Protein AF-A0A8H5P8I9-F1 (afdb_monomer)

Structure (mmCIF, N/CA/C/O backbone):
data_AF-A0A8H5P8I9-F1
#
_entry.id   AF-A0A8H5P8I9-F1
#
loop_
_atom_site.group_PDB
_atom_site.id
_atom_site.type_symbol
_atom_site.label_atom_id
_atom_site.label_alt_id
_atom_site.label_comp_id
_atom_site.label_asym_id
_atom_site.label_entity_id
_atom_site.label_seq_id
_atom_site.pdbx_PDB_ins_code
_atom_site.Cartn_x
_atom_site.Cartn_y
_atom_site.Cartn_z
_atom_site.occupancy
_atom_site.B_iso_or_equiv
_atom_site.auth_seq_id
_atom_site.auth_comp_id
_atom_site.auth_asym_id
_atom_site.auth_atom_id
_atom_site.pdbx_PDB_model_num
ATOM 1 N N . MET A 1 1 ? -5.717 18.507 2.771 1.00 87.62 1 MET A N 1
ATOM 2 C CA . MET A 1 1 ? -6.554 17.295 2.579 1.00 87.62 1 MET A CA 1
ATOM 3 C C . MET A 1 1 ? -7.231 16.837 3.869 1.00 87.62 1 MET A C 1
ATOM 5 O O . MET A 1 1 ? -8.451 16.750 3.883 1.00 87.62 1 MET A O 1
ATOM 9 N N . PHE A 1 2 ? -6.488 16.547 4.945 1.00 92.62 2 PHE A N 1
ATOM 10 C CA . PHE A 1 2 ? -7.079 16.001 6.177 1.00 92.62 2 PHE A CA 1
ATOM 11 C C . PHE A 1 2 ? -8.083 16.948 6.854 1.00 92.62 2 PHE A C 1
ATOM 13 O O . PHE A 1 2 ? -9.165 16.521 7.234 1.00 92.62 2 PHE A O 1
ATOM 20 N N . GLU A 1 3 ? -7.785 18.247 6.928 1.00 94.00 3 GLU A N 1
ATOM 21 C CA . GLU A 1 3 ? -8.724 19.235 7.478 1.00 94.00 3 GLU A CA 1
ATOM 22 C C . GLU A 1 3 ? -10.055 19.270 6.708 1.00 94.00 3 GLU A C 1
ATOM 24 O O . GLU A 1 3 ? -11.126 19.289 7.308 1.00 94.00 3 GLU A O 1
ATOM 29 N N . THR A 1 4 ? -10.001 19.195 5.375 1.00 94.69 4 THR A N 1
ATOM 30 C CA . THR A 1 4 ? -11.192 19.102 4.521 1.00 94.69 4 THR A CA 1
ATOM 31 C C . THR A 1 4 ? -12.017 17.856 4.842 1.00 94.69 4 THR A C 1
ATOM 33 O O . THR A 1 4 ? -13.235 17.952 4.961 1.00 94.69 4 THR A O 1
ATOM 36 N N . LEU A 1 5 ? -11.368 16.699 5.025 1.00 94.50 5 LEU A N 1
ATOM 37 C CA . LEU A 1 5 ? -12.043 15.466 5.440 1.00 94.50 5 LEU A CA 1
ATOM 38 C C . LEU A 1 5 ? -12.761 15.648 6.786 1.00 94.50 5 LEU A C 1
ATOM 40 O O . LEU A 1 5 ? -13.923 15.267 6.907 1.00 94.50 5 LEU A O 1
ATOM 44 N N . THR A 1 6 ? -12.097 16.255 7.771 1.00 93.81 6 THR A N 1
ATOM 45 C CA . THR A 1 6 ? -12.680 16.509 9.097 1.00 93.81 6 THR A CA 1
ATOM 46 C C . THR A 1 6 ? -13.894 17.431 9.012 1.00 93.81 6 THR A C 1
ATOM 48 O O . THR A 1 6 ? -14.950 17.078 9.528 1.00 93.81 6 THR A O 1
ATOM 51 N N . ARG A 1 7 ? -13.799 18.544 8.272 1.00 95.12 7 ARG A N 1
ATOM 52 C CA . ARG A 1 7 ? -14.932 19.464 8.059 1.00 95.12 7 ARG A CA 1
ATOM 53 C C . ARG A 1 7 ? -16.119 18.775 7.374 1.00 95.12 7 ARG A C 1
ATOM 55 O O . ARG A 1 7 ? -17.270 19.029 7.720 1.00 95.12 7 ARG A O 1
ATOM 62 N N . LEU A 1 8 ? -15.860 17.878 6.416 1.00 94.62 8 LEU A N 1
ATOM 63 C CA . LEU A 1 8 ? -16.915 17.098 5.757 1.00 94.62 8 LEU A CA 1
ATOM 64 C C . LEU A 1 8 ? -17.591 16.112 6.716 1.00 94.62 8 LEU A C 1
ATOM 66 O O . LEU A 1 8 ? -18.812 15.981 6.682 1.00 94.62 8 LEU A O 1
ATOM 70 N N . LEU A 1 9 ? -16.823 15.434 7.571 1.00 93.69 9 LEU A N 1
ATOM 71 C CA . LEU A 1 9 ? -17.363 14.540 8.599 1.00 93.69 9 LEU A CA 1
ATOM 72 C C . LEU A 1 9 ? -18.232 15.302 9.611 1.00 93.69 9 LEU A C 1
ATOM 74 O O . LEU A 1 9 ? -19.323 14.846 9.942 1.00 93.69 9 LEU A O 1
ATOM 78 N N . GLU A 1 10 ? -17.782 16.478 10.053 1.00 93.38 10 GLU A N 1
ATOM 79 C CA . GLU A 1 10 ? -18.536 17.353 10.961 1.00 93.38 10 GLU A CA 1
ATOM 80 C C . GLU A 1 10 ? -19.855 17.820 10.338 1.00 93.38 10 GLU A C 1
ATOM 82 O O . GLU A 1 10 ? -20.895 17.781 10.991 1.00 93.38 10 GLU A O 1
ATOM 87 N N . HIS A 1 11 ? -19.834 18.202 9.059 1.00 95.56 11 HIS A N 1
ATOM 88 C CA . HIS A 1 11 ? -21.023 18.680 8.358 1.00 95.56 11 HIS A CA 1
ATOM 89 C C . HIS A 1 11 ? -22.037 17.569 8.041 1.00 95.56 11 HIS A C 1
ATOM 91 O O . HIS A 1 11 ? -23.243 17.800 8.078 1.00 95.56 11 HIS A O 1
ATOM 97 N N . ARG A 1 12 ? -21.568 16.363 7.693 1.00 94.88 12 ARG A N 1
ATOM 98 C CA . ARG A 1 12 ? -22.431 15.248 7.263 1.00 94.88 12 ARG A CA 1
ATOM 99 C C . ARG A 1 12 ? -22.977 14.405 8.419 1.00 94.88 12 ARG A C 1
ATOM 101 O O . ARG A 1 12 ? -23.949 13.682 8.217 1.00 94.88 12 ARG A O 1
ATOM 108 N N . GLY A 1 13 ? -22.381 14.497 9.607 1.00 89.12 13 GLY A N 1
ATOM 109 C CA . GLY A 1 13 ? -22.818 13.764 10.793 1.00 89.12 13 GLY A CA 1
ATOM 110 C C . GLY A 1 13 ? -22.295 12.324 10.876 1.00 89.12 13 GLY A C 1
ATOM 111 O O . GLY A 1 13 ? -21.526 11.853 10.040 1.00 89.12 13 GLY A O 1
ATOM 112 N N . ARG A 1 14 ? -22.701 11.615 11.938 1.00 83.06 14 ARG A N 1
ATOM 113 C CA . ARG A 1 14 ? -22.068 10.359 12.398 1.00 83.06 14 ARG A CA 1
ATOM 114 C C . ARG A 1 14 ? -22.266 9.149 11.480 1.00 83.06 14 ARG A C 1
ATOM 116 O O . ARG A 1 14 ? -21.462 8.224 11.548 1.00 83.06 14 ARG A O 1
ATOM 123 N N . ASP A 1 15 ? -23.293 9.157 10.635 1.00 87.75 15 ASP A N 1
ATOM 124 C CA . ASP A 1 15 ? -23.594 8.040 9.728 1.00 87.75 15 ASP A CA 1
ATOM 125 C C . ASP A 1 15 ? -22.828 8.125 8.399 1.00 87.75 15 ASP A C 1
ATOM 127 O O . ASP A 1 15 ? -22.846 7.191 7.592 1.00 87.75 15 ASP A O 1
ATOM 131 N N . TYR A 1 16 ? -22.116 9.232 8.166 1.00 92.62 16 TYR A N 1
ATOM 132 C CA . TYR A 1 16 ? -21.346 9.444 6.952 1.00 92.62 16 TYR A CA 1
ATOM 133 C C . TYR A 1 16 ? -20.024 8.668 6.969 1.00 92.62 16 TYR A C 1
ATOM 135 O O . TYR A 1 16 ? -19.215 8.786 7.889 1.00 92.62 16 TYR A O 1
ATOM 143 N N . LYS A 1 17 ? -19.783 7.894 5.907 1.00 91.88 17 LYS A N 1
ATOM 144 C CA . LYS A 1 17 ? -18.585 7.062 5.728 1.00 91.88 17 LYS A CA 1
ATOM 145 C C . LYS A 1 17 ? -17.837 7.502 4.463 1.00 91.88 17 LYS A C 1
ATOM 147 O O . LYS A 1 17 ? -18.170 7.024 3.379 1.00 91.88 17 LYS A O 1
ATOM 152 N N . PRO A 1 18 ? -16.876 8.438 4.560 1.00 93.00 18 PRO A N 1
ATOM 153 C CA . PRO A 1 18 ? -16.160 8.942 3.395 1.00 93.00 18 PRO A CA 1
ATOM 154 C C . PRO A 1 18 ? -15.146 7.932 2.853 1.00 93.00 18 PRO A C 1
ATOM 156 O O . PRO A 1 18 ? -14.542 7.169 3.607 1.00 93.00 18 PRO A O 1
ATOM 159 N N . ILE A 1 19 ? -14.895 8.013 1.545 1.00 93.94 19 ILE A N 1
ATOM 160 C CA . ILE A 1 19 ? -13.764 7.364 0.879 1.00 93.94 19 ILE A CA 1
ATOM 161 C C . ILE A 1 19 ? -12.781 8.458 0.469 1.00 93.94 19 ILE A C 1
ATOM 163 O O . ILE A 1 19 ? -13.143 9.394 -0.242 1.00 93.94 19 ILE A O 1
ATOM 167 N N . VAL A 1 20 ? -11.532 8.337 0.918 1.00 92.88 20 VAL A N 1
ATOM 168 C CA . VAL A 1 20 ? -10.426 9.171 0.441 1.00 92.88 20 VAL A CA 1
ATOM 169 C C . VAL A 1 20 ? -9.697 8.392 -0.641 1.00 92.88 20 VAL A C 1
ATOM 171 O O . VAL A 1 20 ? -8.990 7.433 -0.343 1.00 92.88 20 VAL A O 1
ATOM 174 N N . TRP A 1 21 ? -9.870 8.806 -1.893 1.00 93.06 21 TRP A N 1
ATOM 175 C CA . TRP A 1 21 ? -9.115 8.258 -3.015 1.00 93.06 21 TRP A CA 1
ATOM 176 C C . TRP A 1 21 ? -7.851 9.086 -3.221 1.00 93.06 21 TRP A C 1
ATOM 178 O O . TRP A 1 21 ? -7.926 10.281 -3.499 1.00 93.06 21 TRP A O 1
ATOM 188 N N . SER A 1 22 ? -6.684 8.464 -3.078 1.00 90.00 22 SER A N 1
ATOM 189 C CA . SER A 1 22 ? -5.397 9.090 -3.378 1.00 90.00 22 SER A CA 1
ATOM 190 C C . SER A 1 22 ? -4.336 8.022 -3.650 1.00 90.00 22 SER A C 1
ATOM 192 O O . SER A 1 22 ? -4.586 6.832 -3.464 1.00 90.00 22 SER A O 1
ATOM 194 N N . HIS A 1 23 ? -3.161 8.446 -4.106 1.00 86.06 23 HIS A N 1
ATOM 195 C CA . HIS A 1 23 ? -2.023 7.564 -4.343 1.00 86.06 23 HIS A CA 1
ATOM 196 C C . HIS A 1 23 ? -1.572 6.867 -3.043 1.00 86.06 23 HIS A C 1
ATOM 198 O O . HIS A 1 23 ? -1.690 7.445 -1.957 1.00 86.06 23 HIS A O 1
ATOM 204 N N . ASN A 1 24 ? -1.017 5.650 -3.142 1.00 84.69 24 ASN A N 1
ATOM 205 C CA . ASN A 1 24 ? -0.605 4.833 -1.988 1.00 84.69 24 ASN A CA 1
ATOM 206 C C . ASN A 1 24 ? 0.290 5.602 -0.999 1.00 84.69 24 ASN A C 1
ATOM 208 O O . ASN A 1 24 ? 0.123 5.476 0.214 1.00 84.69 24 ASN A O 1
ATOM 212 N N . SER A 1 25 ? 1.185 6.456 -1.513 1.00 79.19 25 SER A N 1
ATOM 213 C CA . SER A 1 25 ? 2.073 7.304 -0.700 1.00 79.19 25 SER A CA 1
ATOM 214 C C . SER A 1 25 ? 1.326 8.258 0.242 1.00 79.19 25 SER A C 1
ATOM 216 O O . SER A 1 25 ? 1.863 8.649 1.278 1.00 79.19 25 SER A O 1
ATOM 218 N N . HIS A 1 26 ? 0.079 8.617 -0.073 1.00 84.25 26 HIS A N 1
ATOM 219 C CA . HIS A 1 26 ? -0.737 9.508 0.745 1.00 84.25 26 HIS A CA 1
ATOM 220 C C . HIS A 1 26 ? -1.628 8.769 1.754 1.00 84.25 26 HIS A C 1
ATOM 222 O O . HIS A 1 26 ? -1.948 9.342 2.796 1.00 84.25 26 HIS A O 1
ATOM 228 N N . VAL A 1 27 ? -2.045 7.531 1.460 1.00 82.25 27 VAL A N 1
ATOM 229 C CA . VAL A 1 27 ? -3.064 6.787 2.238 1.00 82.25 27 VAL A CA 1
ATOM 230 C C . VAL A 1 27 ? -2.509 5.628 3.075 1.00 82.25 27 VAL A C 1
ATOM 232 O O . VAL A 1 27 ? -3.220 5.112 3.946 1.00 82.25 27 VAL A O 1
ATOM 235 N N . GLY A 1 28 ? -1.258 5.223 2.839 1.00 74.38 28 GLY A N 1
ATOM 236 C CA . GLY A 1 28 ? -0.539 4.267 3.684 1.00 74.38 28 GLY A CA 1
ATOM 237 C C . GLY A 1 28 ? -0.138 4.862 5.039 1.00 74.38 28 GLY A C 1
ATOM 238 O O . GLY A 1 28 ? -0.123 6.079 5.213 1.00 74.38 28 GLY A O 1
ATOM 239 N N . ASP A 1 29 ? 0.217 4.017 6.010 1.00 69.00 29 ASP A N 1
ATOM 240 C CA . ASP A 1 29 ? 0.825 4.485 7.263 1.00 69.00 29 ASP A CA 1
ATOM 241 C C . ASP A 1 29 ? 2.281 4.899 7.002 1.00 69.00 29 ASP A C 1
ATOM 243 O O . ASP A 1 29 ? 3.134 4.051 6.723 1.00 69.00 29 ASP A O 1
ATOM 247 N N . ALA A 1 30 ? 2.574 6.201 7.089 1.00 57.56 30 ALA A N 1
ATOM 248 C CA . ALA A 1 30 ? 3.916 6.736 6.854 1.00 57.56 30 ALA A CA 1
ATOM 249 C C . ALA A 1 30 ? 4.973 6.051 7.742 1.00 57.56 30 ALA A C 1
ATOM 251 O O . ALA A 1 30 ? 6.087 5.791 7.282 1.00 57.5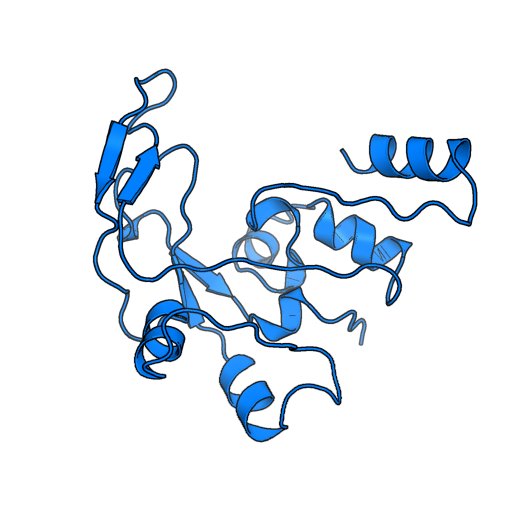6 30 ALA A O 1
ATOM 252 N N . ARG A 1 31 ? 4.603 5.644 8.968 1.00 57.25 31 ARG A N 1
ATOM 253 C CA . ARG A 1 31 ? 5.485 4.969 9.940 1.00 57.25 31 ARG A CA 1
ATOM 254 C C . ARG A 1 31 ? 5.912 3.568 9.505 1.00 57.25 31 ARG A C 1
ATOM 256 O O . ARG A 1 31 ? 6.780 2.974 10.138 1.00 57.25 31 ARG A O 1
ATOM 263 N N . ALA A 1 32 ? 5.308 3.027 8.452 1.00 58.22 32 ALA A N 1
ATOM 264 C CA . ALA A 1 32 ? 5.633 1.726 7.881 1.00 58.22 32 ALA A CA 1
ATOM 265 C C . ALA A 1 32 ? 6.471 1.821 6.594 1.00 58.22 32 ALA A C 1
ATOM 267 O O . ALA A 1 32 ? 6.708 0.797 5.950 1.00 58.22 32 ALA A O 1
ATOM 268 N N . THR A 1 33 ? 6.908 3.025 6.211 1.00 56.81 33 THR A N 1
ATOM 269 C CA . THR A 1 33 ? 7.628 3.287 4.957 1.00 56.81 33 THR A CA 1
ATOM 270 C C . THR A 1 33 ? 8.958 3.983 5.206 1.00 56.81 33 THR A C 1
ATOM 272 O O . THR A 1 33 ? 9.085 4.802 6.117 1.00 56.81 33 THR A O 1
ATOM 275 N N . SER A 1 34 ? 9.943 3.726 4.345 1.00 57.88 34 SER A N 1
ATOM 276 C CA . SER A 1 34 ? 11.222 4.440 4.361 1.00 57.88 34 SER A CA 1
ATOM 277 C C . SER A 1 34 ? 11.070 5.953 4.191 1.00 57.88 34 SER A C 1
ATOM 279 O O . SER A 1 34 ? 11.885 6.699 4.726 1.00 57.88 34 SER A O 1
ATOM 281 N N . ILE A 1 35 ? 10.023 6.418 3.500 1.00 58.75 35 ILE A N 1
ATOM 282 C CA . ILE A 1 35 ? 9.719 7.847 3.331 1.00 58.75 35 ILE A CA 1
ATOM 283 C C . ILE A 1 35 ? 9.368 8.479 4.685 1.00 58.75 35 ILE A C 1
ATOM 285 O O . ILE A 1 35 ? 9.987 9.467 5.074 1.00 58.75 35 ILE A O 1
ATOM 289 N N . GLY A 1 36 ? 8.473 7.861 5.461 1.00 57.81 36 GLY A N 1
ATOM 290 C CA . GLY A 1 36 ? 8.167 8.342 6.811 1.00 57.81 36 GLY A CA 1
ATOM 291 C C . GLY A 1 36 ? 9.326 8.173 7.801 1.00 57.81 36 GLY A C 1
ATOM 292 O O . GLY A 1 36 ? 9.464 8.987 8.707 1.00 57.81 36 GLY A O 1
ATOM 293 N N . TRP A 1 37 ? 10.200 7.173 7.618 1.00 54.84 37 TRP A N 1
ATOM 294 C CA . TRP A 1 37 ? 11.395 6.993 8.461 1.00 54.84 37 TRP A CA 1
ATOM 295 C C . TRP A 1 37 ? 12.514 8.002 8.195 1.00 54.84 37 TRP A C 1
ATOM 297 O O . TRP A 1 37 ? 13.314 8.248 9.091 1.00 54.84 37 TRP A O 1
ATOM 307 N N . SER A 1 38 ? 12.615 8.535 6.975 1.00 54.88 38 SER A N 1
ATOM 308 C CA . SER A 1 38 ? 13.750 9.372 6.556 1.00 54.88 38 SER A CA 1
ATOM 309 C C . SER A 1 38 ? 13.427 10.858 6.430 1.00 54.88 38 SER A C 1
ATOM 311 O O . SER A 1 38 ? 14.352 11.664 6.479 1.00 54.88 38 SER A O 1
ATOM 313 N N . LYS A 1 39 ? 12.152 11.233 6.262 1.00 55.66 39 LYS A N 1
ATOM 314 C CA . LYS A 1 39 ? 11.763 12.618 5.948 1.00 55.66 39 LYS A CA 1
ATOM 315 C C . LYS A 1 39 ? 10.759 13.260 6.908 1.00 55.66 39 LYS A C 1
ATOM 317 O O . LYS A 1 39 ? 10.345 14.383 6.651 1.00 55.66 39 LYS A O 1
ATOM 322 N N . GLU A 1 40 ? 10.336 12.562 7.968 1.00 58.44 40 GLU A N 1
ATOM 323 C CA . GLU A 1 40 ? 9.270 13.022 8.887 1.00 58.44 40 GLU A CA 1
ATOM 324 C C . GLU A 1 40 ? 7.981 13.465 8.156 1.00 58.44 40 GLU A C 1
ATOM 326 O O . GLU A 1 40 ? 7.191 14.265 8.658 1.00 58.44 40 GLU A O 1
ATOM 331 N N . GLU A 1 41 ? 7.746 12.936 6.950 1.00 66.75 41 GLU A N 1
ATOM 332 C CA . GLU A 1 41 ? 6.605 13.321 6.126 1.00 66.75 41 GLU A CA 1
ATOM 333 C C . GLU A 1 41 ? 5.303 12.775 6.727 1.00 66.75 41 GLU A C 1
ATOM 335 O O . GLU A 1 41 ? 5.103 11.567 6.875 1.00 66.75 41 GLU A O 1
ATOM 340 N N . ILE A 1 42 ? 4.390 13.690 7.055 1.00 76.69 42 ILE A N 1
ATOM 341 C CA . ILE A 1 42 ? 3.038 13.372 7.512 1.00 76.69 42 ILE A CA 1
ATOM 342 C C . ILE A 1 42 ? 2.138 13.218 6.286 1.00 76.69 42 ILE A C 1
ATOM 344 O O . ILE A 1 42 ? 2.018 14.136 5.473 1.00 76.69 42 ILE A O 1
ATOM 348 N N . ASN A 1 43 ? 1.445 12.085 6.179 1.00 84.12 43 ASN A N 1
ATOM 349 C CA . ASN A 1 43 ? 0.444 11.859 5.139 1.00 84.12 43 ASN A CA 1
ATOM 350 C C . ASN A 1 43 ? -0.979 11.757 5.726 1.00 84.12 43 ASN A C 1
ATOM 352 O O . ASN A 1 43 ? -1.179 11.665 6.940 1.00 84.12 43 ASN A O 1
ATOM 356 N N . ILE A 1 44 ? -2.001 11.821 4.863 1.00 88.94 44 ILE A N 1
ATOM 357 C CA . ILE A 1 44 ? -3.400 11.772 5.316 1.00 88.94 44 ILE A CA 1
ATOM 358 C C . ILE A 1 44 ? -3.750 10.414 5.940 1.00 88.94 44 ILE A C 1
ATOM 360 O O . ILE A 1 44 ? -4.550 10.380 6.871 1.00 88.94 44 ILE A O 1
ATOM 364 N N . GLY A 1 45 ? -3.131 9.322 5.482 1.00 88.31 45 GLY A N 1
ATOM 365 C CA . GLY A 1 45 ? -3.266 7.993 6.080 1.00 88.31 45 GLY A CA 1
ATOM 366 C C . GLY A 1 45 ? -2.883 7.979 7.561 1.00 88.31 45 GLY A C 1
ATOM 367 O O . GLY A 1 45 ? -3.691 7.577 8.398 1.00 88.31 45 GLY A O 1
ATOM 368 N N . ASP A 1 46 ? -1.700 8.495 7.896 1.00 85.56 46 ASP A N 1
ATOM 369 C CA . ASP A 1 46 ? -1.189 8.618 9.265 1.00 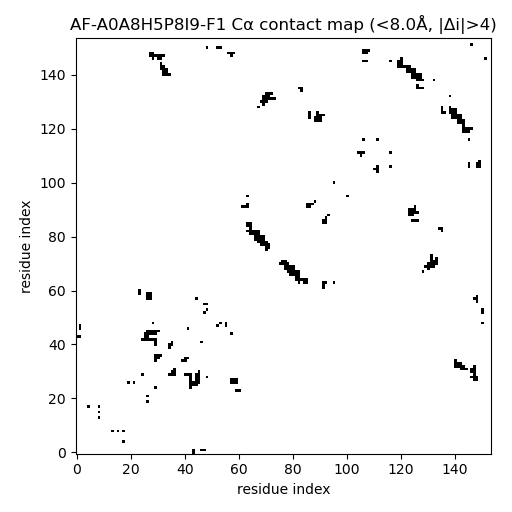85.56 46 ASP A CA 1
ATOM 370 C C . ASP A 1 46 ? -2.100 9.498 10.136 1.00 85.56 46 ASP A C 1
ATOM 372 O O . ASP A 1 46 ? -2.500 9.092 11.229 1.00 85.56 46 ASP A O 1
ATOM 376 N N . LEU A 1 47 ? -2.535 10.658 9.630 1.00 89.88 47 LEU A N 1
ATOM 377 C CA . LEU A 1 47 ? -3.478 11.529 10.346 1.00 89.88 47 LEU A CA 1
ATOM 378 C C . LEU A 1 47 ? -4.827 10.839 10.603 1.00 89.88 47 LEU A C 1
ATOM 380 O O . LEU A 1 47 ? -5.361 10.907 11.713 1.00 89.88 47 LEU A O 1
ATOM 384 N N . CYS A 1 48 ? -5.360 10.119 9.613 1.00 91.12 48 CYS A N 1
ATOM 385 C CA . CYS A 1 48 ? -6.580 9.331 9.760 1.00 91.12 48 CYS A CA 1
ATOM 386 C C . CYS A 1 48 ? -6.412 8.209 10.790 1.00 91.12 48 CYS A C 1
ATOM 388 O O . CYS A 1 48 ? -7.290 8.017 11.632 1.00 91.12 48 CYS A O 1
ATOM 390 N N . LYS A 1 49 ? -5.285 7.490 10.776 1.00 87.12 49 LYS A N 1
ATOM 391 C CA . LYS A 1 49 ? -4.996 6.437 11.760 1.00 87.12 49 LYS A CA 1
ATOM 392 C C . LYS A 1 49 ? -4.857 7.009 13.169 1.00 87.12 49 LYS A C 1
ATOM 394 O O . LYS A 1 49 ? -5.446 6.449 14.091 1.00 87.12 49 LYS A O 1
ATOM 399 N N . LYS A 1 50 ? -4.172 8.144 13.340 1.00 87.31 50 LYS A N 1
ATOM 400 C CA . LYS A 1 50 ? -4.051 8.854 14.626 1.00 87.31 50 LYS A CA 1
ATOM 401 C C . LYS A 1 50 ? -5.407 9.323 15.159 1.00 87.31 50 LYS A C 1
ATOM 403 O O . LYS A 1 50 ? -5.683 9.170 16.344 1.00 87.31 50 LYS A O 1
ATOM 408 N N . ARG A 1 51 ? -6.268 9.874 14.298 1.00 90.31 51 ARG A N 1
ATOM 409 C CA . ARG A 1 51 ? -7.549 10.473 14.711 1.00 90.31 51 ARG A CA 1
ATOM 410 C C . ARG A 1 51 ? -8.693 9.475 14.887 1.00 90.31 51 ARG A C 1
ATOM 412 O O . ARG A 1 51 ? -9.551 9.697 15.745 1.00 90.31 51 ARG A O 1
ATOM 419 N N . PHE A 1 52 ? -8.750 8.442 14.049 1.00 88.56 52 PHE A N 1
ATOM 420 C CA . PHE A 1 52 ? -9.887 7.517 13.957 1.00 88.56 52 PHE A CA 1
ATOM 421 C C . PHE A 1 52 ? -9.535 6.076 14.357 1.00 88.56 52 PHE A C 1
ATOM 423 O O . PHE A 1 52 ? -10.434 5.251 14.532 1.00 88.56 52 PHE A O 1
ATOM 430 N N . GLY A 1 53 ? -8.249 5.751 14.530 1.00 88.31 53 GLY A N 1
ATOM 431 C CA . GLY A 1 53 ? -7.793 4.436 14.977 1.00 88.31 53 GLY A CA 1
ATOM 432 C C . GLY A 1 53 ? -8.329 3.305 14.099 1.00 88.31 53 GLY A C 1
ATOM 433 O O . GLY A 1 53 ? -8.197 3.327 12.875 1.00 88.31 53 GLY A O 1
ATOM 434 N N . ALA A 1 54 ? -8.980 2.327 14.731 1.00 85.56 54 ALA A N 1
ATOM 435 C CA . ALA A 1 54 ? -9.569 1.169 14.058 1.00 85.56 54 ALA A CA 1
ATOM 436 C C . ALA A 1 54 ? -10.751 1.507 13.124 1.00 85.56 54 ALA A C 1
ATOM 438 O O . ALA A 1 54 ? -11.135 0.664 12.316 1.00 85.56 54 ALA A O 1
ATOM 439 N N . GLN A 1 55 ? -11.322 2.716 13.213 1.00 88.56 55 GLN A N 1
ATOM 440 C CA . GLN A 1 55 ? -12.395 3.162 12.313 1.00 88.56 55 GLN A CA 1
ATOM 441 C C . GLN A 1 55 ? -11.860 3.622 10.947 1.00 88.56 55 GLN A C 1
ATOM 443 O O . GLN A 1 55 ? -12.627 3.703 9.992 1.00 88.56 55 GLN A O 1
ATOM 448 N N . ALA A 1 56 ? -10.553 3.891 10.831 1.00 89.62 56 ALA A N 1
ATOM 449 C CA . ALA A 1 56 ? -9.901 4.170 9.556 1.00 89.62 56 ALA A CA 1
ATOM 450 C C . ALA A 1 56 ? -9.304 2.889 8.960 1.00 89.62 56 ALA A C 1
ATOM 452 O O . ALA A 1 56 ? -8.411 2.262 9.542 1.00 89.62 56 ALA A O 1
ATOM 453 N N . LEU A 1 57 ? -9.753 2.530 7.759 1.00 88.38 57 LEU A N 1
ATOM 454 C CA . LEU A 1 57 ? -9.190 1.445 6.960 1.00 88.38 57 LEU A CA 1
ATOM 455 C C . LEU A 1 57 ? -8.372 2.029 5.804 1.00 88.38 57 LEU A C 1
ATOM 457 O O . LEU A 1 57 ? -8.845 2.924 5.112 1.00 88.38 57 LEU A O 1
ATOM 461 N N . SER A 1 58 ? -7.170 1.493 5.597 1.00 88.44 58 SER A N 1
ATOM 462 C CA . SER A 1 58 ? -6.329 1.815 4.443 1.00 88.44 58 SER A CA 1
ATOM 463 C C . SER A 1 58 ? -6.291 0.606 3.520 1.00 88.44 58 SER A C 1
ATOM 465 O O . SER A 1 58 ? -6.139 -0.524 3.989 1.00 88.44 58 SER A O 1
ATOM 467 N N . THR A 1 59 ? -6.413 0.851 2.221 1.00 88.12 59 THR A N 1
ATOM 468 C CA . THR A 1 59 ? -6.283 -0.154 1.165 1.00 88.12 59 THR A CA 1
ATOM 469 C C . THR A 1 59 ? -5.212 0.319 0.194 1.00 88.12 59 THR A C 1
ATOM 471 O O . THR A 1 59 ? -5.341 1.408 -0.362 1.00 88.12 59 THR A O 1
ATOM 474 N N . GLY A 1 60 ? -4.159 -0.476 0.021 1.00 86.69 60 GLY A N 1
ATOM 475 C CA . GLY A 1 60 ? -3.131 -0.248 -0.992 1.00 86.69 60 GLY A CA 1
ATOM 476 C C . GLY A 1 60 ? -3.402 -1.078 -2.242 1.00 86.69 60 GLY A C 1
ATOM 477 O O . GLY A 1 60 ? -4.096 -2.095 -2.180 1.00 86.69 60 GLY A O 1
ATOM 478 N N . THR A 1 61 ? -2.840 -0.647 -3.366 1.00 88.12 61 THR A N 1
ATOM 479 C CA . THR A 1 61 ? -2.871 -1.394 -4.632 1.00 88.12 61 THR A CA 1
ATOM 480 C C . THR A 1 61 ? -1.453 -1.624 -5.132 1.00 88.12 61 THR A C 1
ATOM 482 O O . THR A 1 61 ? -0.608 -0.748 -5.002 1.00 88.12 61 THR A O 1
ATOM 485 N N . GLY A 1 62 ? -1.183 -2.801 -5.683 1.00 86.56 62 GLY A N 1
ATOM 486 C CA . GLY A 1 62 ? 0.113 -3.145 -6.258 1.00 86.56 62 GLY A CA 1
ATOM 487 C C . GLY A 1 62 ? -0.087 -3.799 -7.616 1.00 86.56 62 GLY A C 1
ATOM 488 O O . GLY A 1 62 ? -1.135 -4.388 -7.876 1.00 86.56 62 GLY A O 1
ATOM 489 N N . THR A 1 63 ? 0.912 -3.687 -8.484 1.00 87.44 63 THR A N 1
ATOM 490 C CA . THR A 1 63 ? 0.933 -4.372 -9.778 1.00 87.44 63 THR A CA 1
ATOM 491 C C . THR A 1 63 ? 2.341 -4.863 -10.079 1.00 87.44 63 THR A C 1
ATOM 493 O O . THR A 1 63 ? 3.315 -4.289 -9.599 1.00 87.44 63 THR A O 1
ATOM 496 N N . ASN A 1 64 ? 2.452 -5.929 -10.866 1.00 85.62 64 ASN A N 1
ATOM 497 C CA . ASN A 1 64 ? 3.736 -6.528 -11.215 1.00 85.62 64 ASN A CA 1
ATOM 498 C C . ASN A 1 64 ? 4.163 -6.237 -12.667 1.00 85.62 64 ASN A C 1
ATOM 500 O O . ASN A 1 64 ? 5.343 -6.004 -12.919 1.00 85.62 64 ASN A O 1
ATOM 504 N N . THR A 1 65 ? 3.220 -6.248 -13.613 1.00 86.25 65 THR A N 1
ATOM 505 C CA . THR A 1 65 ? 3.458 -6.084 -15.061 1.00 86.25 65 THR A CA 1
ATOM 506 C C . THR A 1 65 ? 2.372 -5.227 -15.704 1.00 86.25 65 THR A C 1
ATOM 508 O O . THR A 1 65 ? 1.314 -5.014 -15.114 1.00 86.25 65 THR A O 1
ATOM 511 N N . GLY A 1 66 ? 2.611 -4.788 -16.938 1.00 89.75 66 GLY A N 1
ATOM 512 C CA . GLY A 1 66 ? 1.677 -3.993 -17.732 1.00 89.75 66 GLY A CA 1
ATOM 513 C C . GLY A 1 66 ? 2.227 -2.601 -18.004 1.00 89.75 66 GLY A C 1
ATOM 514 O O . GLY A 1 66 ? 3.424 -2.363 -17.864 1.00 89.75 66 GLY A O 1
ATOM 515 N N . THR A 1 67 ? 1.341 -1.677 -18.359 1.00 92.69 67 THR A N 1
ATOM 516 C CA . THR A 1 67 ? 1.704 -0.312 -18.749 1.00 92.69 67 THR A CA 1
ATOM 517 C C . THR A 1 67 ? 1.137 0.729 -17.791 1.00 92.69 67 THR A C 1
ATOM 519 O O . THR A 1 67 ? 0.044 0.554 -17.252 1.00 92.69 67 THR A O 1
ATOM 522 N N . VAL A 1 68 ? 1.831 1.855 -17.647 1.00 91.31 68 VAL A N 1
ATOM 523 C CA . VAL A 1 68 ? 1.391 3.030 -16.887 1.00 91.31 68 VAL A CA 1
ATOM 524 C C . VAL A 1 68 ? 1.289 4.259 -17.790 1.00 91.31 68 VAL A C 1
ATOM 526 O O . VAL A 1 68 ? 2.098 4.434 -18.693 1.00 91.31 68 VAL A O 1
ATOM 529 N N . ALA A 1 69 ? 0.315 5.128 -17.518 1.00 93.44 69 ALA A N 1
ATOM 530 C CA . ALA A 1 69 ? 0.279 6.492 -18.037 1.00 93.44 69 ALA A CA 1
ATOM 531 C C . ALA A 1 69 ? 1.087 7.433 -17.122 1.00 93.44 69 ALA A C 1
ATOM 533 O O . ALA A 1 69 ? 0.666 7.695 -15.995 1.00 93.44 69 ALA A O 1
ATOM 534 N N . ALA A 1 70 ? 2.236 7.925 -17.586 1.00 92.25 70 ALA A N 1
ATOM 535 C CA . ALA A 1 70 ? 3.128 8.797 -16.815 1.00 92.25 70 ALA A CA 1
ATOM 536 C C . ALA A 1 70 ? 3.931 9.739 -17.725 1.00 92.25 70 ALA A C 1
ATOM 538 O O . ALA A 1 70 ? 4.040 9.516 -18.930 1.00 92.25 70 ALA A O 1
ATOM 539 N N . ALA A 1 71 ? 4.496 10.802 -17.158 1.00 92.69 71 ALA A N 1
ATOM 540 C CA . ALA A 1 71 ? 5.454 11.666 -17.842 1.00 92.69 71 ALA A CA 1
ATOM 541 C C . ALA A 1 71 ? 6.896 11.284 -17.465 1.00 92.69 71 ALA A C 1
ATOM 543 O O . ALA A 1 71 ? 7.138 10.643 -16.442 1.00 92.69 71 ALA A O 1
ATOM 544 N N . GLN A 1 72 ? 7.867 11.674 -18.289 1.00 89.12 72 GLN A N 1
ATOM 545 C CA . GLN A 1 72 ? 9.291 11.479 -17.982 1.00 89.12 72 GLN A CA 1
ATOM 546 C C . GLN A 1 72 ? 9.904 12.694 -17.279 1.00 89.12 72 GLN A C 1
ATOM 548 O O . GLN A 1 72 ? 10.839 12.536 -16.505 1.00 89.12 72 GLN A O 1
ATOM 553 N N . ASP A 1 73 ? 9.316 13.874 -17.468 1.00 89.75 73 ASP A N 1
ATOM 554 C CA . ASP A 1 73 ? 9.770 15.133 -16.889 1.00 89.75 73 ASP A CA 1
ATOM 555 C C . ASP A 1 73 ? 8.576 15.954 -16.400 1.00 89.75 73 ASP A C 1
ATOM 557 O O . ASP A 1 73 ? 7.436 15.754 -16.837 1.00 89.75 73 ASP A O 1
ATOM 561 N N . TRP A 1 74 ? 8.839 16.893 -15.490 1.00 89.94 74 TRP A N 1
ATOM 562 C CA . TRP A 1 74 ? 7.843 17.884 -15.088 1.00 89.94 74 TRP A CA 1
ATOM 563 C C . TRP A 1 74 ? 7.376 18.688 -16.300 1.00 89.94 74 TRP A C 1
ATOM 565 O O . TRP A 1 74 ? 8.175 19.016 -17.174 1.00 89.94 74 TRP A O 1
ATOM 575 N N . ASP A 1 75 ? 6.073 18.961 -16.354 1.00 91.06 75 ASP A N 1
ATOM 576 C CA . ASP A 1 75 ? 5.400 19.623 -17.481 1.00 91.06 75 ASP A CA 1
ATOM 577 C C . ASP A 1 75 ? 5.535 18.894 -18.835 1.00 91.06 75 ASP A C 1
ATOM 579 O O . ASP A 1 75 ? 5.132 19.413 -19.877 1.00 91.06 75 ASP A O 1
ATOM 583 N N . GLY A 1 76 ? 6.064 17.667 -18.831 1.00 90.81 76 GLY A N 1
ATOM 584 C CA . GLY A 1 76 ? 6.142 16.810 -20.002 1.00 90.81 76 GLY A CA 1
ATOM 585 C C . GLY A 1 76 ? 4.792 16.195 -20.378 1.00 90.81 76 GLY A C 1
ATOM 586 O O . GLY A 1 76 ? 3.855 16.114 -19.580 1.00 90.81 76 GLY A O 1
ATOM 587 N N . ASN A 1 77 ? 4.708 15.701 -21.613 1.00 94.44 77 ASN A N 1
ATOM 588 C CA . ASN A 1 77 ? 3.528 14.978 -22.078 1.00 94.44 77 ASN A CA 1
ATOM 589 C C . ASN A 1 77 ? 3.363 13.646 -21.334 1.00 94.44 77 ASN A C 1
ATOM 591 O O . ASN A 1 77 ? 4.338 12.963 -21.012 1.00 94.44 77 ASN A O 1
ATOM 595 N N . MET A 1 78 ? 2.108 13.247 -21.127 1.00 94.06 78 MET A N 1
ATOM 596 C CA . MET A 1 78 ? 1.781 11.894 -20.686 1.00 94.06 78 MET A CA 1
ATOM 597 C C . MET A 1 78 ? 2.116 10.891 -21.794 1.00 94.06 78 MET A C 1
ATOM 599 O O . MET A 1 78 ? 1.760 11.095 -22.954 1.00 94.06 78 MET A O 1
ATOM 603 N N . ASN A 1 79 ? 2.766 9.796 -21.412 1.00 94.06 79 ASN A N 1
ATOM 604 C CA . ASN A 1 79 ? 3.085 8.663 -22.266 1.00 94.06 79 ASN A CA 1
ATOM 605 C C . ASN A 1 79 ? 2.564 7.371 -21.634 1.00 94.06 79 ASN A C 1
ATOM 607 O O . ASN A 1 79 ? 2.511 7.242 -20.410 1.00 94.06 79 ASN A O 1
ATOM 611 N N . ILE A 1 80 ? 2.236 6.390 -22.474 1.00 94.88 80 ILE A N 1
ATOM 612 C CA . ILE A 1 80 ? 2.020 5.013 -22.030 1.00 94.88 80 ILE A CA 1
ATOM 613 C C . ILE A 1 80 ? 3.374 4.306 -22.025 1.00 94.88 80 ILE A C 1
ATOM 615 O O . ILE A 1 80 ? 4.046 4.242 -23.052 1.00 94.88 80 ILE A O 1
ATOM 619 N N . MET A 1 81 ? 3.784 3.811 -20.862 1.00 91.38 81 MET A N 1
ATOM 620 C CA . MET A 1 81 ? 5.116 3.264 -20.621 1.00 91.38 81 MET A CA 1
ATOM 621 C C . MET A 1 81 ? 5.012 1.860 -20.038 1.00 91.38 81 MET A C 1
ATOM 623 O O . MET A 1 81 ? 4.211 1.621 -19.137 1.00 91.38 81 MET A O 1
ATOM 627 N N . GLU A 1 82 ? 5.837 0.938 -20.526 1.00 91.44 82 GLU A N 1
ATOM 628 C CA . GLU A 1 82 ? 5.951 -0.405 -19.956 1.00 91.44 82 GLU A CA 1
ATOM 629 C C . GLU A 1 82 ? 6.539 -0.343 -18.546 1.00 91.44 82 GLU A C 1
ATOM 631 O O . GLU A 1 82 ? 7.538 0.340 -18.293 1.00 91.44 82 GLU A O 1
ATOM 636 N N . LEU A 1 83 ? 5.939 -1.090 -17.623 1.00 88.06 83 LEU A N 1
ATOM 637 C CA . LEU A 1 83 ? 6.500 -1.265 -16.296 1.00 88.06 83 LEU A CA 1
ATOM 638 C C . LEU A 1 83 ? 7.761 -2.115 -16.396 1.00 88.06 83 LEU A C 1
ATOM 640 O O . LEU A 1 83 ? 7.749 -3.245 -16.884 1.00 88.06 83 LEU A O 1
ATOM 644 N N . GLN A 1 84 ? 8.860 -1.580 -15.876 1.00 83.38 84 GLN A N 1
ATOM 645 C CA . GLN A 1 84 ? 10.103 -2.330 -15.789 1.00 83.38 84 GLN A CA 1
ATOM 646 C C . GLN A 1 84 ? 9.940 -3.571 -14.904 1.00 83.38 84 GLN A C 1
ATOM 648 O O . GLN A 1 84 ? 9.101 -3.616 -13.990 1.00 83.38 84 GLN A O 1
ATOM 653 N N . ALA A 1 85 ? 10.805 -4.557 -15.157 1.00 78.06 85 ALA A N 1
ATOM 654 C CA . ALA A 1 85 ? 10.819 -5.841 -14.471 1.00 78.06 85 ALA A CA 1
ATOM 655 C C . ALA A 1 85 ? 10.753 -5.701 -12.940 1.00 78.06 85 ALA A C 1
ATOM 657 O O . ALA A 1 85 ? 11.173 -4.709 -12.335 1.00 78.06 85 ALA A O 1
ATOM 658 N N . ARG A 1 86 ? 10.167 -6.706 -12.292 1.00 77.81 86 ARG A N 1
ATOM 659 C CA . ARG A 1 86 ? 10.124 -6.805 -10.829 1.00 77.81 86 ARG A CA 1
ATOM 660 C C . ARG A 1 86 ? 11.526 -6.754 -10.229 1.00 77.81 86 ARG A C 1
ATOM 662 O O . ARG A 1 86 ? 12.484 -7.240 -10.826 1.00 77.81 86 ARG A O 1
ATOM 669 N N . LEU A 1 87 ? 11.623 -6.165 -9.045 1.00 82.88 87 LEU A N 1
ATOM 670 C CA . LEU A 1 87 ? 12.874 -6.125 -8.304 1.00 82.88 87 LEU A CA 1
ATOM 671 C C . LEU A 1 87 ? 13.003 -7.440 -7.525 1.00 82.88 87 LEU A C 1
ATOM 673 O O . LEU A 1 87 ? 12.047 -7.816 -6.844 1.00 82.88 87 LEU A O 1
ATOM 677 N N . PRO A 1 88 ? 14.146 -8.140 -7.595 1.00 87.00 88 PRO A N 1
ATOM 678 C CA . PRO A 1 88 ? 14.346 -9.352 -6.812 1.00 87.00 88 PRO A CA 1
ATOM 679 C C . PRO A 1 88 ? 14.111 -9.105 -5.315 1.00 87.00 88 PRO A C 1
ATOM 681 O O . PRO A 1 88 ? 14.642 -8.155 -4.736 1.00 87.00 88 PRO A O 1
ATOM 684 N N . GLY A 1 89 ? 13.300 -9.954 -4.687 1.00 86.12 89 GLY A N 1
ATOM 685 C CA . GLY A 1 89 ? 12.931 -9.873 -3.275 1.00 86.12 89 GLY A CA 1
ATOM 686 C C . GLY A 1 89 ? 11.871 -8.820 -2.927 1.00 86.12 89 GLY A C 1
ATOM 687 O O . GLY A 1 89 ? 11.613 -8.613 -1.736 1.00 86.12 89 GLY A O 1
ATOM 688 N N . SER A 1 90 ? 11.261 -8.156 -3.917 1.00 87.31 90 SER A N 1
ATOM 689 C CA . SER A 1 90 ? 10.203 -7.162 -3.701 1.00 87.31 90 SER A CA 1
ATOM 690 C C . SER A 1 90 ? 8.838 -7.794 -3.422 1.00 87.31 90 SER A C 1
ATOM 692 O O . SER A 1 90 ? 8.604 -8.966 -3.728 1.00 87.31 90 SER A O 1
ATOM 694 N N . TYR A 1 91 ? 7.909 -7.025 -2.849 1.00 88.06 91 TYR A N 1
ATOM 695 C CA . TYR A 1 91 ? 6.549 -7.518 -2.604 1.00 88.06 91 TYR A CA 1
ATOM 696 C C . TYR A 1 91 ? 5.848 -7.971 -3.887 1.00 88.06 91 TYR A C 1
ATOM 698 O O . TYR A 1 91 ? 5.170 -8.994 -3.873 1.00 88.06 91 TYR A O 1
ATOM 706 N N . GLU A 1 92 ? 6.051 -7.264 -4.996 1.00 87.88 92 GLU A N 1
ATOM 707 C CA . GLU A 1 92 ? 5.482 -7.598 -6.301 1.00 87.88 92 GLU A CA 1
ATOM 708 C C . GLU A 1 92 ? 5.977 -8.953 -6.802 1.00 87.88 92 GLU A C 1
ATOM 710 O O . GLU A 1 92 ? 5.179 -9.732 -7.320 1.00 87.88 92 GLU A O 1
ATOM 715 N N . GLU A 1 93 ? 7.257 -9.281 -6.592 1.00 88.25 93 GLU A N 1
ATOM 716 C CA . GLU A 1 93 ? 7.781 -10.603 -6.934 1.00 88.25 93 GLU A CA 1
ATOM 717 C C . GLU A 1 93 ? 7.117 -11.708 -6.110 1.00 88.25 93 GLU A C 1
ATOM 719 O O . GLU A 1 93 ? 6.628 -12.687 -6.677 1.00 88.25 93 GLU A O 1
ATOM 724 N N . PHE A 1 94 ? 7.051 -11.540 -4.787 1.00 88.38 94 PHE A N 1
ATOM 725 C CA . PHE A 1 94 ? 6.420 -12.520 -3.900 1.00 88.38 94 PHE A CA 1
ATOM 726 C C . PHE A 1 94 ? 4.930 -12.707 -4.206 1.00 88.38 94 PHE A C 1
ATOM 728 O O . PHE A 1 94 ? 4.430 -13.830 -4.190 1.00 88.38 94 PHE A O 1
ATOM 735 N N . MET A 1 95 ? 4.220 -11.615 -4.488 1.00 89.12 95 MET A N 1
ATOM 736 C CA . MET A 1 95 ? 2.801 -11.640 -4.839 1.00 89.12 95 MET A CA 1
ATOM 737 C C . MET A 1 95 ? 2.569 -12.291 -6.202 1.00 89.12 95 MET A C 1
ATOM 739 O O . MET A 1 95 ? 1.669 -13.113 -6.339 1.00 89.12 95 MET A O 1
ATOM 743 N N . HIS A 1 96 ? 3.404 -11.983 -7.194 1.00 89.31 96 HIS A N 1
ATOM 744 C CA . HIS A 1 96 ? 3.303 -12.580 -8.522 1.00 89.31 96 HIS A CA 1
ATOM 745 C C . HIS A 1 96 ? 3.612 -14.082 -8.512 1.00 89.31 96 HIS A C 1
ATOM 747 O O . HIS A 1 96 ? 2.951 -14.853 -9.205 1.00 89.31 96 HIS A O 1
ATOM 753 N N . ALA A 1 97 ? 4.560 -14.519 -7.678 1.00 90.94 97 ALA A N 1
ATOM 754 C CA . ALA A 1 97 ? 4.904 -15.930 -7.516 1.00 90.94 97 ALA A CA 1
ATOM 755 C C . ALA A 1 97 ? 3.746 -16.790 -6.970 1.00 90.94 97 ALA A C 1
ATOM 757 O O . ALA A 1 97 ? 3.797 -18.013 -7.085 1.00 90.94 97 ALA A O 1
ATOM 758 N N . ALA A 1 98 ? 2.691 -16.179 -6.415 1.00 90.56 98 ALA A N 1
ATOM 759 C CA . ALA A 1 98 ? 1.482 -16.900 -6.022 1.00 90.56 98 ALA A CA 1
ATOM 760 C C . ALA A 1 98 ? 0.697 -17.461 -7.224 1.00 90.56 98 ALA A C 1
ATOM 762 O O . ALA A 1 98 ? -0.132 -18.347 -7.030 1.00 90.56 98 ALA A O 1
ATOM 763 N N . GLY A 1 99 ? 0.936 -16.960 -8.445 1.00 92.31 99 GLY A N 1
ATOM 764 C CA . GLY A 1 99 ? 0.257 -17.425 -9.660 1.00 92.31 99 GLY A CA 1
ATOM 765 C C . GLY A 1 99 ? -1.237 -17.088 -9.707 1.00 92.31 99 GLY A C 1
ATOM 766 O O . GLY A 1 99 ? -1.995 -17.778 -10.380 1.00 92.31 99 GLY A O 1
ATOM 767 N N . ILE A 1 100 ? -1.667 -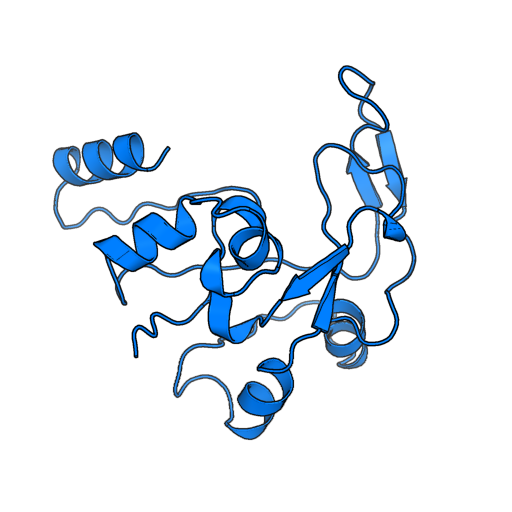16.065 -8.961 1.00 93.56 100 ILE A N 1
ATOM 768 C CA . ILE A 1 100 ? -3.054 -15.589 -8.921 1.00 93.56 100 ILE A CA 1
ATOM 769 C C . ILE A 1 100 ? -3.106 -14.211 -9.581 1.00 93.56 100 ILE A C 1
ATOM 771 O O . ILE A 1 100 ? -2.460 -13.282 -9.098 1.00 93.56 100 ILE A O 1
ATOM 775 N N . ASP A 1 101 ? -3.899 -14.076 -10.643 1.00 88.75 101 ASP A N 1
ATOM 776 C CA . ASP A 1 101 ? -3.948 -12.856 -11.463 1.00 88.75 101 ASP A CA 1
ATOM 777 C C . ASP A 1 101 ? -4.432 -11.622 -10.691 1.00 88.75 101 ASP A C 1
ATOM 779 O O . ASP A 1 101 ? -3.885 -10.530 -10.835 1.00 88.75 101 ASP A O 1
ATOM 783 N N . LEU A 1 102 ? -5.460 -11.791 -9.854 1.00 91.44 102 LEU A N 1
ATOM 784 C CA . LEU A 1 102 ? -6.039 -10.724 -9.046 1.00 91.44 102 LEU A CA 1
ATOM 785 C C . LEU A 1 102 ? -6.507 -11.278 -7.705 1.00 91.44 102 LEU A C 1
ATOM 787 O O . LEU A 1 102 ? -7.347 -12.176 -7.641 1.00 91.44 102 LEU A O 1
ATOM 791 N N . PHE A 1 103 ? -5.994 -10.712 -6.619 1.00 92.81 103 PHE A N 1
ATOM 792 C CA . PHE A 1 103 ? -6.389 -11.088 -5.269 1.00 92.81 103 PHE A CA 1
ATOM 793 C C . PHE A 1 103 ? -6.326 -9.901 -4.312 1.00 92.81 103 PHE A C 1
ATOM 795 O O . PHE A 1 103 ? -5.714 -8.872 -4.587 1.00 92.81 103 PHE A O 1
ATOM 802 N N . VAL A 1 104 ? -6.963 -10.071 -3.154 1.00 91.25 104 VAL A N 1
ATOM 803 C CA . VAL A 1 104 ? -6.929 -9.112 -2.049 1.00 91.25 104 VAL A CA 1
ATOM 804 C C . VAL A 1 104 ? -6.392 -9.817 -0.811 1.00 91.25 104 VAL A C 1
ATOM 806 O O . VAL A 1 104 ? -6.840 -10.911 -0.468 1.00 91.25 104 VAL A O 1
ATOM 809 N N . LEU A 1 105 ? -5.457 -9.172 -0.112 1.00 89.38 105 LEU A N 1
ATOM 810 C CA . LEU A 1 105 ? -4.961 -9.640 1.181 1.00 89.38 105 LEU A CA 1
ATOM 811 C C . LEU A 1 105 ? -5.589 -8.831 2.315 1.00 89.38 105 LEU A C 1
ATOM 813 O O . LEU A 1 105 ? -5.297 -7.651 2.499 1.00 89.38 105 LEU A O 1
ATOM 817 N N . ASP A 1 106 ? -6.416 -9.486 3.129 1.00 89.69 106 ASP A N 1
ATOM 818 C CA . ASP A 1 106 ? -6.912 -8.899 4.374 1.00 89.69 106 ASP A CA 1
ATOM 819 C C . ASP A 1 106 ? -5.850 -9.023 5.473 1.00 89.69 106 ASP A C 1
ATOM 821 O O . ASP A 1 106 ? -5.805 -9.990 6.235 1.00 89.69 106 ASP A O 1
ATOM 825 N N . LEU A 1 107 ? -4.979 -8.019 5.559 1.00 85.75 107 LEU A N 1
ATOM 826 C CA . LEU A 1 107 ? -3.865 -7.977 6.507 1.00 85.75 107 LEU A CA 1
ATOM 827 C C . LEU A 1 107 ? -4.268 -7.509 7.911 1.00 85.75 107 LEU A C 1
ATOM 829 O O . LEU A 1 107 ? -3.403 -7.168 8.721 1.00 85.75 107 LEU A O 1
ATOM 833 N N . ARG A 1 108 ? -5.559 -7.485 8.254 1.00 84.62 108 ARG A N 1
ATOM 834 C CA . ARG A 1 108 ? -5.994 -7.174 9.622 1.00 84.62 108 ARG A CA 1
ATOM 835 C C . ARG A 1 108 ? -5.632 -8.319 10.575 1.00 84.62 108 ARG A C 1
ATOM 837 O O . ARG A 1 108 ? -5.588 -9.496 10.202 1.00 84.62 108 ARG A O 1
ATOM 844 N N . LYS A 1 109 ? -5.354 -7.981 11.839 1.00 80.38 109 LYS A N 1
ATOM 845 C CA . LYS A 1 109 ? -5.073 -8.974 12.891 1.00 80.38 109 LYS A CA 1
ATOM 846 C C . LYS A 1 109 ? -6.258 -9.945 13.002 1.00 80.38 109 LYS A C 1
ATOM 848 O O . LYS A 1 109 ? -7.403 -9.511 13.039 1.00 80.38 109 LYS A O 1
ATOM 853 N N . GLY A 1 110 ? -5.979 -11.249 13.020 1.00 84.69 110 GLY A N 1
ATOM 854 C CA . GLY A 1 110 ? -7.003 -12.302 13.071 1.00 84.69 110 GLY A CA 1
ATOM 855 C C . GLY A 1 110 ? -7.698 -12.611 11.737 1.00 84.69 110 GLY A C 1
ATOM 856 O O . GLY A 1 110 ? -8.513 -13.525 11.693 1.00 84.69 110 GLY A O 1
ATOM 857 N N . ARG A 1 111 ? -7.382 -11.883 10.655 1.00 86.94 111 ARG A N 1
ATOM 858 C CA . ARG A 1 111 ? -7.900 -12.140 9.298 1.00 86.94 111 ARG A CA 1
ATOM 859 C C . ARG A 1 111 ? -6.848 -12.742 8.366 1.00 86.94 111 ARG A C 1
ATOM 861 O O . ARG A 1 111 ? -7.188 -13.546 7.508 1.00 86.94 111 ARG A O 1
ATOM 868 N N . CYS A 1 112 ? -5.578 -12.409 8.590 1.00 86.75 112 CYS A N 1
ATOM 869 C CA . CYS A 1 112 ? -4.434 -13.023 7.922 1.00 86.75 112 CYS A CA 1
ATOM 870 C C . CYS A 1 112 ? -3.836 -14.146 8.784 1.00 86.75 112 CYS A C 1
ATOM 872 O O . CYS A 1 112 ? -3.642 -13.970 9.992 1.00 86.75 112 CYS A O 1
ATOM 874 N N . GLY A 1 113 ? -3.519 -15.286 8.163 1.00 88.94 113 GLY A N 1
ATOM 875 C CA . GLY A 1 113 ? -2.843 -16.400 8.827 1.00 88.94 113 GLY A CA 1
ATOM 876 C C . GLY A 1 113 ? -1.501 -15.970 9.428 1.00 88.94 113 GLY A C 1
ATOM 877 O O . GLY A 1 113 ? -0.7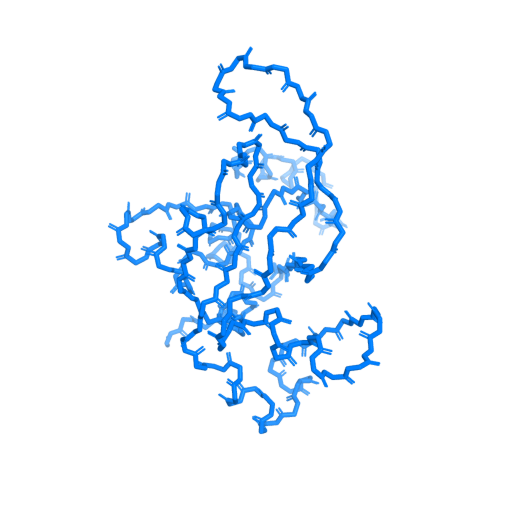47 -15.221 8.805 1.00 88.94 113 GLY A O 1
ATOM 878 N N . LYS A 1 114 ? -1.190 -16.455 10.638 1.00 88.00 114 LYS A N 1
ATOM 879 C CA . LYS A 1 114 ? -0.018 -16.023 11.425 1.00 88.00 114 LYS A CA 1
ATOM 880 C C . LYS A 1 114 ? 1.289 -16.080 10.621 1.00 88.00 114 LYS A C 1
ATOM 882 O O . LYS A 1 114 ? 1.992 -15.080 10.550 1.00 88.00 114 LYS A O 1
ATOM 887 N N . ARG A 1 115 ? 1.537 -17.203 9.937 1.00 89.94 115 ARG A N 1
ATOM 888 C CA . ARG A 1 115 ? 2.734 -17.416 9.110 1.00 89.94 115 ARG A CA 1
ATOM 889 C C . ARG A 1 115 ? 2.857 -16.406 7.966 1.00 89.94 115 ARG A C 1
ATOM 891 O O . ARG A 1 115 ? 3.927 -15.850 7.757 1.00 89.94 115 ARG A O 1
ATOM 898 N N . LEU A 1 116 ? 1.771 -16.150 7.233 1.00 87.88 116 LEU A N 1
ATOM 899 C CA . LEU A 1 116 ? 1.781 -15.179 6.134 1.00 87.88 116 LEU A CA 1
ATOM 900 C C . LEU A 1 116 ? 2.039 -13.765 6.663 1.00 87.88 116 LEU A C 1
ATOM 902 O O . LEU A 1 116 ? 2.842 -13.027 6.104 1.00 87.88 116 LEU A O 1
ATOM 906 N N . ARG A 1 117 ? 1.399 -13.404 7.780 1.00 86.31 117 ARG A N 1
ATOM 907 C CA . ARG A 1 117 ? 1.611 -12.110 8.429 1.00 86.31 117 ARG A CA 1
ATOM 908 C C . ARG A 1 117 ? 3.062 -11.920 8.879 1.00 86.31 117 ARG A C 1
ATOM 910 O O . ARG A 1 117 ? 3.577 -10.820 8.742 1.00 86.31 117 ARG A O 1
ATOM 917 N N . GLU A 1 118 ? 3.702 -12.959 9.409 1.00 86.44 118 GLU A N 1
ATOM 918 C CA . GLU A 1 118 ? 5.117 -12.932 9.804 1.00 86.44 118 GLU A CA 1
ATOM 919 C C . GLU A 1 118 ? 6.034 -12.708 8.597 1.00 86.44 118 GLU A C 1
ATOM 921 O O . GLU A 1 118 ? 6.846 -11.790 8.629 1.00 86.44 118 GLU A O 1
ATOM 926 N N . ILE A 1 119 ? 5.833 -13.450 7.503 1.00 86.88 119 ILE A N 1
ATOM 927 C CA . ILE A 1 119 ? 6.617 -13.302 6.261 1.00 86.88 119 ILE A CA 1
ATOM 928 C C . ILE A 1 119 ? 6.476 -11.894 5.663 1.00 86.88 119 ILE A C 1
ATOM 930 O O . ILE A 1 119 ? 7.446 -11.317 5.167 1.00 86.88 119 ILE A O 1
ATOM 934 N N . LEU A 1 120 ? 5.262 -11.338 5.703 1.00 86.62 120 LEU A N 1
ATOM 935 C CA . LEU A 1 120 ? 4.970 -9.996 5.196 1.00 86.62 120 LEU A CA 1
ATOM 936 C C . LEU A 1 120 ? 5.384 -8.883 6.169 1.00 86.62 120 LEU A C 1
ATOM 938 O O . LEU A 1 120 ? 5.364 -7.722 5.787 1.00 86.62 120 LEU A O 1
ATOM 942 N N . ASN A 1 121 ? 5.746 -9.194 7.417 1.00 84.81 121 ASN A N 1
ATOM 943 C CA . ASN A 1 121 ? 6.253 -8.193 8.360 1.00 84.81 121 ASN A CA 1
ATOM 944 C C . ASN A 1 121 ? 7.731 -7.840 8.119 1.00 84.81 121 ASN A C 1
ATOM 946 O O . ASN A 1 121 ? 8.257 -6.928 8.758 1.00 84.81 121 ASN A O 1
ATOM 950 N N . GLU A 1 122 ? 8.408 -8.544 7.213 1.00 84.81 122 GLU A N 1
ATOM 951 C CA . GLU A 1 122 ? 9.779 -8.230 6.831 1.00 84.81 122 GLU A CA 1
ATOM 952 C C . GLU A 1 122 ? 9.850 -6.952 5.989 1.00 84.81 122 GLU A C 1
ATOM 954 O O . GLU A 1 122 ? 8.997 -6.665 5.147 1.00 84.81 122 GLU A O 1
ATOM 959 N N . LYS A 1 123 ? 10.914 -6.176 6.199 1.00 85.06 123 LYS A N 1
ATOM 960 C CA . LYS A 1 123 ? 11.232 -5.029 5.349 1.00 85.06 123 LYS A CA 1
ATOM 961 C C . LYS A 1 123 ? 11.612 -5.539 3.958 1.00 85.06 123 LYS A C 1
ATOM 963 O O . LYS A 1 123 ? 12.612 -6.241 3.827 1.00 85.06 123 LYS A O 1
ATOM 968 N N . ARG A 1 124 ? 10.843 -5.174 2.931 1.00 87.25 124 ARG A N 1
ATOM 969 C CA . ARG A 1 124 ? 11.130 -5.523 1.528 1.00 87.25 124 ARG A CA 1
ATOM 970 C C . ARG A 1 124 ? 11.013 -4.309 0.624 1.00 87.25 124 ARG A C 1
ATOM 972 O O . ARG A 1 124 ? 10.427 -3.299 1.015 1.00 87.25 124 ARG A O 1
ATOM 979 N N . LEU A 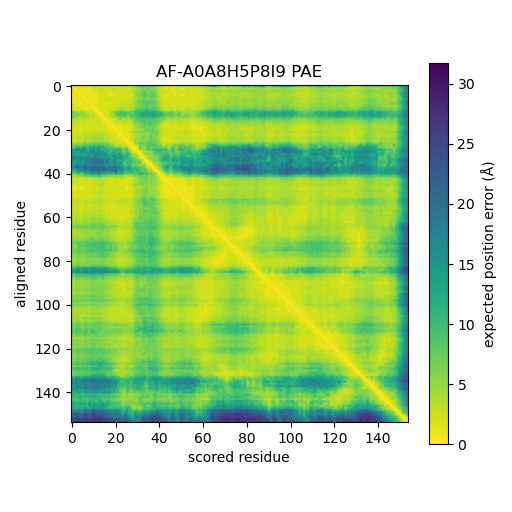1 125 ? 11.587 -4.440 -0.568 1.00 86.75 125 LEU A N 1
ATOM 980 C CA . LEU A 1 125 ? 11.458 -3.452 -1.628 1.00 86.75 125 LEU A CA 1
ATOM 981 C C . LEU A 1 125 ? 10.013 -3.415 -2.144 1.00 86.75 125 LEU A C 1
ATOM 983 O O . LEU A 1 125 ? 9.346 -4.448 -2.223 1.00 86.75 125 LEU A O 1
ATOM 987 N N . GLU A 1 126 ? 9.569 -2.227 -2.524 1.00 83.25 126 GLU A N 1
ATOM 988 C CA . GLU A 1 126 ? 8.381 -1.987 -3.342 1.00 83.25 126 GLU A CA 1
ATOM 989 C C . GLU A 1 126 ? 8.727 -0.898 -4.356 1.00 83.25 126 GLU A C 1
ATOM 991 O O . GLU A 1 126 ? 9.418 0.080 -4.035 1.00 83.25 126 GLU A O 1
ATOM 996 N N . GLY A 1 127 ? 8.280 -1.099 -5.591 1.00 79.94 127 GLY A N 1
ATOM 997 C CA . GLY A 1 127 ? 8.314 -0.101 -6.640 1.00 79.94 127 GLY A CA 1
ATOM 998 C C . GLY A 1 127 ? 7.151 0.876 -6.496 1.00 79.94 127 GLY A C 1
ATOM 999 O O . GLY A 1 127 ? 5.995 0.492 -6.342 1.00 79.94 127 GLY A O 1
ATOM 1000 N N . PHE A 1 128 ? 7.453 2.162 -6.610 1.00 79.12 128 PHE A N 1
ATOM 1001 C CA . PHE A 1 128 ? 6.470 3.231 -6.650 1.00 79.12 128 PHE A CA 1
ATOM 1002 C C . PHE A 1 128 ? 6.252 3.678 -8.089 1.00 79.12 128 PHE A C 1
ATOM 1004 O O . PHE A 1 128 ? 7.193 3.848 -8.862 1.00 79.12 128 PHE A O 1
ATOM 1011 N N . ILE A 1 129 ? 4.995 3.898 -8.449 1.00 80.50 129 ILE A N 1
ATOM 1012 C CA . ILE A 1 129 ? 4.618 4.406 -9.762 1.00 80.50 129 ILE A CA 1
ATOM 1013 C C . ILE A 1 129 ? 3.968 5.767 -9.539 1.00 80.50 129 ILE A C 1
ATOM 1015 O O . ILE A 1 129 ? 2.861 5.844 -9.019 1.00 80.50 129 ILE A O 1
ATOM 1019 N N . SER A 1 130 ? 4.680 6.841 -9.877 1.00 79.19 130 SER A N 1
ATOM 1020 C CA . SER A 1 130 ? 4.206 8.216 -9.695 1.00 79.19 130 SER A CA 1
ATOM 1021 C C . SER A 1 130 ? 3.734 8.821 -11.022 1.00 79.19 130 SER A C 1
ATOM 1023 O O . SER A 1 130 ? 3.791 8.178 -12.068 1.00 79.19 130 SER A O 1
ATOM 1025 N N . LEU A 1 131 ? 3.311 10.090 -10.986 1.00 83.38 131 LEU A N 1
ATOM 1026 C CA . LEU A 1 131 ? 3.085 10.903 -12.188 1.00 83.38 131 LEU A CA 1
ATOM 1027 C C . LEU A 1 131 ? 4.328 10.985 -13.083 1.00 83.38 131 LEU A C 1
ATOM 1029 O O . LEU A 1 131 ? 4.192 11.124 -14.296 1.00 83.38 131 LEU A O 1
ATOM 1033 N N . LEU A 1 132 ? 5.518 10.888 -12.484 1.00 84.88 132 LEU A N 1
ATOM 1034 C CA . LEU A 1 132 ? 6.777 10.738 -13.197 1.00 84.88 132 LEU A CA 1
ATOM 1035 C C . LEU A 1 132 ? 7.232 9.281 -13.156 1.00 84.88 132 LEU A C 1
ATOM 1037 O O . LEU A 1 132 ? 7.274 8.672 -12.085 1.00 84.88 132 LEU A O 1
ATOM 1041 N N . TYR A 1 133 ? 7.600 8.741 -14.316 1.00 84.19 133 TYR A N 1
ATOM 1042 C CA . TYR A 1 133 ? 8.136 7.392 -14.450 1.00 84.19 133 TYR A CA 1
ATOM 1043 C C . TYR A 1 133 ? 9.344 7.397 -15.388 1.00 84.19 133 TYR A C 1
ATOM 1045 O O . TYR A 1 133 ? 9.222 7.336 -16.605 1.00 84.19 133 TYR A O 1
ATOM 1053 N N . ILE A 1 134 ? 10.534 7.506 -14.799 1.00 77.56 134 ILE A N 1
ATOM 1054 C CA . ILE A 1 134 ? 11.803 7.581 -15.543 1.00 77.56 134 ILE A CA 1
ATOM 1055 C C . ILE A 1 134 ? 12.481 6.211 -15.559 1.00 77.56 134 ILE A C 1
ATOM 1057 O O . ILE A 1 134 ? 12.845 5.684 -16.605 1.00 77.56 134 ILE A O 1
ATOM 1061 N N . ASP A 1 135 ? 12.659 5.645 -14.367 1.00 71.56 135 ASP A N 1
ATOM 1062 C CA . ASP A 1 135 ? 13.322 4.368 -14.129 1.00 71.56 135 ASP A CA 1
ATOM 1063 C C . ASP A 1 135 ? 12.802 3.799 -12.804 1.00 71.56 135 ASP A C 1
ATOM 1065 O O . ASP A 1 135 ? 12.757 4.517 -11.798 1.00 71.56 135 ASP A O 1
ATOM 1069 N N . LYS A 1 136 ? 12.410 2.523 -12.781 1.00 68.06 136 LYS A N 1
ATOM 1070 C CA . LYS A 1 136 ? 11.908 1.854 -11.578 1.00 68.06 136 LYS A CA 1
ATOM 1071 C C . LYS A 1 136 ? 12.976 1.794 -10.502 1.00 68.06 136 LYS A C 1
ATOM 1073 O O . LYS A 1 136 ? 12.620 1.945 -9.344 1.00 68.06 136 LYS A O 1
ATOM 1078 N N . SER A 1 137 ? 14.261 1.680 -10.857 1.00 61.69 137 SER A N 1
ATOM 1079 C CA . SER A 1 137 ? 15.372 1.704 -9.891 1.00 61.69 137 SER A CA 1
ATOM 1080 C C . SER A 1 137 ? 15.434 3.011 -9.085 1.00 61.69 137 SER A C 1
ATOM 1082 O O . SER A 1 137 ? 15.876 3.021 -7.937 1.00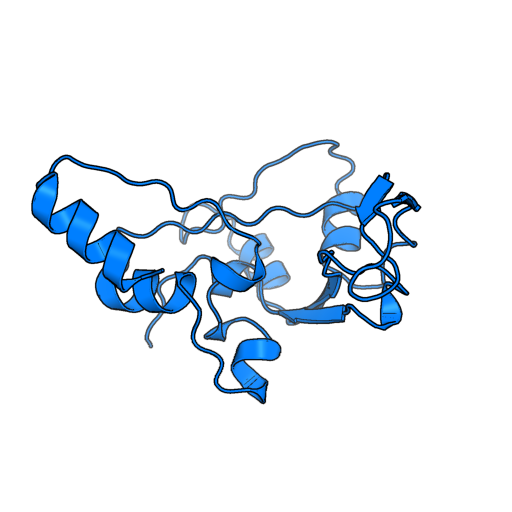 61.69 137 SER A O 1
ATOM 1084 N N . LYS A 1 138 ? 14.923 4.107 -9.661 1.00 62.91 138 LYS A N 1
ATOM 1085 C CA . LYS A 1 138 ? 14.823 5.427 -9.022 1.00 62.91 138 LYS A CA 1
ATOM 1086 C C . LYS A 1 138 ? 13.530 5.621 -8.228 1.00 62.91 138 LYS A C 1
ATOM 1088 O O . LYS A 1 138 ? 13.408 6.607 -7.507 1.00 62.91 138 LYS A O 1
ATOM 1093 N N . HIS A 1 139 ? 12.587 4.689 -8.338 1.00 69.31 139 HIS A N 1
ATOM 1094 C CA . HIS A 1 139 ? 11.300 4.713 -7.650 1.00 69.31 139 HIS A CA 1
ATOM 1095 C C . HIS A 1 139 ? 11.148 3.475 -6.765 1.00 69.31 139 HIS A C 1
ATOM 1097 O O . HIS A 1 139 ? 10.148 2.769 -6.831 1.00 69.31 139 HIS A O 1
ATOM 1103 N N . VAL A 1 140 ? 12.153 3.198 -5.937 1.00 71.44 140 VAL A N 1
ATOM 1104 C CA . VAL A 1 140 ? 12.140 2.076 -4.992 1.00 71.44 140 VAL A CA 1
ATOM 1105 C C . VAL A 1 140 ? 12.241 2.604 -3.577 1.00 71.44 140 VAL A C 1
ATOM 1107 O O . VAL A 1 140 ? 12.984 3.543 -3.294 1.00 71.44 140 VAL A O 1
ATOM 1110 N N . GLY A 1 141 ? 11.535 1.957 -2.665 1.00 74.19 141 GLY A N 1
ATOM 1111 C CA . GLY A 1 141 ? 11.751 2.135 -1.239 1.00 74.19 141 GLY A CA 1
ATOM 1112 C C . GLY A 1 141 ? 11.464 0.854 -0.486 1.00 74.19 141 GLY A C 1
ATOM 1113 O O . GLY A 1 141 ? 11.046 -0.152 -1.057 1.00 74.19 141 GLY A O 1
ATOM 1114 N N . THR A 1 142 ? 11.715 0.904 0.815 1.00 75.88 142 THR A N 1
ATOM 1115 C CA . THR A 1 142 ? 11.539 -0.247 1.694 1.00 75.88 142 THR A CA 1
ATOM 1116 C C . THR A 1 142 ? 10.353 -0.006 2.608 1.00 75.88 142 THR A C 1
ATOM 1118 O O . THR A 1 142 ? 10.219 1.072 3.191 1.00 75.88 142 THR A O 1
ATOM 1121 N N . LEU A 1 143 ? 9.512 -1.018 2.783 1.00 78.81 143 LEU A N 1
ATOM 1122 C CA . LEU A 1 143 ? 8.348 -0.935 3.662 1.00 78.81 143 LEU A CA 1
ATOM 1123 C C . LEU A 1 143 ? 7.962 -2.281 4.261 1.00 78.81 143 LEU A C 1
ATOM 1125 O O . LEU A 1 143 ? 8.505 -3.332 3.917 1.00 78.81 143 LEU A O 1
ATOM 1129 N N . VAL A 1 144 ? 7.002 -2.208 5.177 1.00 78.44 144 VAL A N 1
ATOM 1130 C CA . VAL A 1 144 ? 6.362 -3.356 5.813 1.00 78.44 144 VAL A CA 1
ATOM 1131 C C . VAL A 1 144 ? 4.857 -3.278 5.549 1.00 78.44 144 VAL A C 1
ATOM 1133 O O . VAL A 1 144 ? 4.163 -2.463 6.160 1.00 78.44 144 VAL A O 1
ATOM 1136 N N . VAL A 1 145 ? 4.331 -4.108 4.640 1.00 75.88 145 VAL A N 1
ATOM 1137 C CA . VAL A 1 145 ? 2.936 -3.980 4.159 1.00 75.88 145 VAL A CA 1
ATOM 1138 C C . VAL A 1 145 ? 1.910 -4.133 5.294 1.00 75.88 145 VAL A C 1
ATOM 1140 O O . VAL A 1 145 ? 1.017 -3.291 5.403 1.00 75.88 145 VAL A O 1
ATOM 1143 N N . PRO A 1 146 ? 2.006 -5.121 6.211 1.00 69.50 146 PRO A N 1
ATOM 1144 C CA . PRO A 1 146 ? 1.042 -5.240 7.301 1.00 69.50 146 PRO A CA 1
ATOM 1145 C C . PRO A 1 146 ? 1.059 -4.036 8.247 1.00 69.50 146 PRO A C 1
ATOM 1147 O O . PRO A 1 146 ? 0.019 -3.709 8.818 1.00 69.50 146 PRO A O 1
ATOM 1150 N N . ALA A 1 147 ? 2.202 -3.360 8.392 1.00 66.19 147 ALA A N 1
ATOM 1151 C CA . ALA A 1 147 ? 2.320 -2.171 9.227 1.00 66.19 147 ALA A CA 1
ATOM 1152 C C . ALA A 1 147 ? 1.628 -0.944 8.603 1.00 66.19 147 ALA A C 1
ATOM 1154 O O . ALA A 1 147 ? 1.216 -0.061 9.346 1.00 66.19 147 ALA A O 1
ATOM 1155 N N . GLN A 1 148 ? 1.395 -0.921 7.282 1.00 64.12 148 GLN A N 1
ATOM 1156 C CA . GLN A 1 148 ? 0.594 0.127 6.634 1.00 64.12 148 GLN A CA 1
ATOM 1157 C C . GLN A 1 148 ? -0.908 0.034 6.957 1.00 64.12 148 GLN A C 1
ATOM 1159 O O . GLN A 1 148 ? -1.625 1.034 6.919 1.00 64.12 148 GLN A O 1
ATOM 1164 N N . GLY A 1 149 ? -1.406 -1.170 7.263 1.00 53.34 149 GLY A N 1
ATOM 1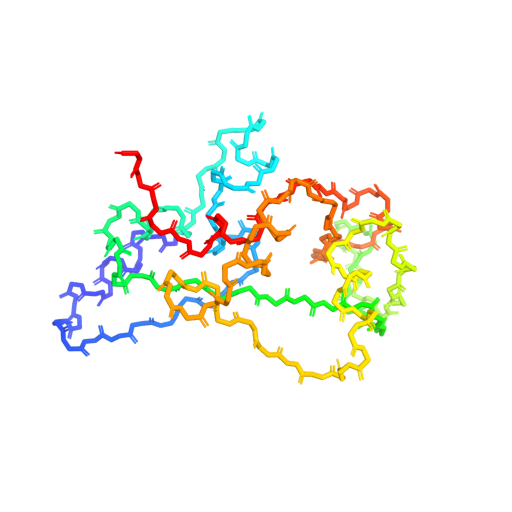165 C CA . GLY A 1 149 ? -2.828 -1.423 7.515 1.00 53.34 149 GLY A CA 1
ATOM 1166 C C . GLY A 1 149 ? -3.225 -1.414 8.992 1.00 53.34 149 GLY A C 1
ATOM 1167 O O . GLY A 1 149 ? -4.402 -1.209 9.314 1.00 53.34 149 GLY A O 1
ATOM 1168 N N . THR A 1 150 ? -2.279 -1.636 9.907 1.00 45.91 150 THR A N 1
ATOM 1169 C CA . THR A 1 150 ? -2.591 -1.832 11.327 1.00 45.91 150 THR A CA 1
ATOM 1170 C C . THR A 1 150 ? -2.414 -0.582 12.169 1.00 45.91 150 THR A C 1
ATOM 1172 O O . THR A 1 150 ? -1.325 -0.031 12.260 1.00 45.91 150 THR A O 1
ATOM 1175 N N . SER A 1 151 ? -3.472 -0.205 12.890 1.00 36.41 151 SER A N 1
ATOM 1176 C CA . SER A 1 151 ? -3.383 0.703 14.032 1.00 36.41 151 SER A CA 1
ATOM 1177 C C . SER A 1 151 ? -2.682 -0.017 15.192 1.00 36.41 151 SER A C 1
ATOM 1179 O O . SER A 1 151 ? -3.332 -0.579 16.070 1.00 36.41 151 SER A O 1
ATOM 1181 N N . GLY A 1 152 ? -1.355 -0.079 15.144 1.00 31.84 152 GLY A N 1
ATOM 1182 C CA . GLY A 1 152 ? -0.516 -0.381 16.297 1.00 31.84 152 GLY A CA 1
ATOM 1183 C C . GLY A 1 152 ? 0.151 0.912 16.743 1.00 31.84 152 GLY A C 1
ATOM 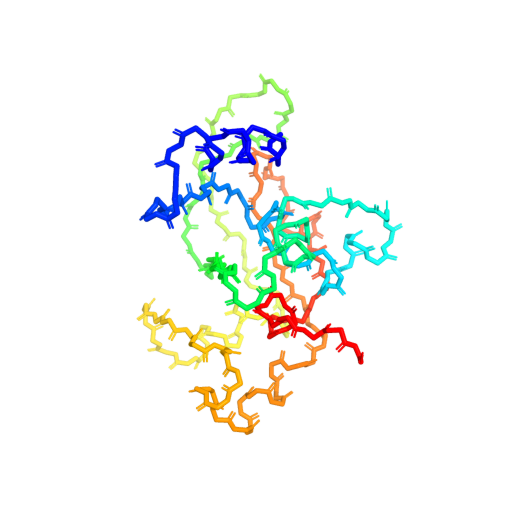1184 O O . GLY A 1 152 ? 1.055 1.408 16.073 1.00 31.84 152 GLY A O 1
ATOM 1185 N N . VAL A 1 153 ? -0.335 1.506 17.824 1.00 23.75 153 VAL A N 1
ATOM 1186 C CA . VAL A 1 153 ? 0.562 2.205 18.750 1.00 23.75 153 VAL A CA 1
ATOM 1187 C C . VAL A 1 153 ? 1.031 1.108 19.719 1.00 23.75 153 VAL A C 1
ATOM 1189 O O . VAL A 1 153 ? 0.209 0.229 20.004 1.00 23.75 153 VAL A O 1
ATOM 1192 N N . PRO A 1 154 ? 2.317 1.059 20.114 1.00 29.41 154 PRO A N 1
ATOM 1193 C CA . PRO A 1 154 ? 2.758 0.175 21.193 1.00 29.41 154 PRO A CA 1
ATOM 1194 C C . PRO A 1 154 ? 1.885 0.302 22.446 1.00 29.41 154 PRO A C 1
ATOM 1196 O O . PRO A 1 154 ? 1.367 1.415 22.698 1.00 29.41 154 PRO A O 1
#

Secondary structure (DSSP, 8-state):
-HHHHHHHHHHH-TT--------HHHHS-GGGBHHHHHH----HHHHHHHHHGGG--------SSSEEEEBSSTTPPPEEEEPPPPPTT-HHHHHHTT--SS----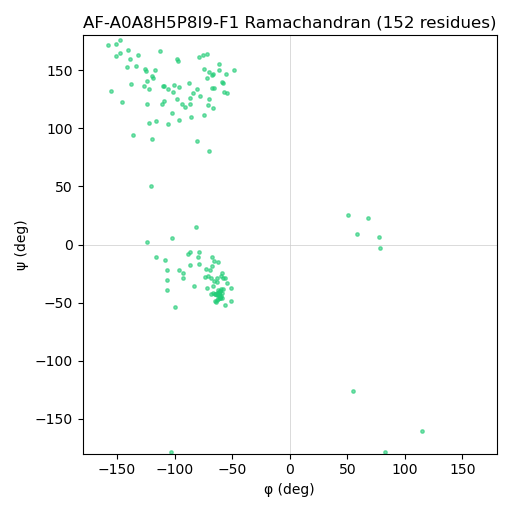-STTTS-HHHHHHHTS-EEEE---SB-S-GGGSEEEE-HHHHH-----

Organism: Gibberella subglutinans (NCBI:txid42677)

Sequence (154 aa):
MFETLTRLLEHRGRDYKPIVWSHNSHVGDARATSIGWSKEEINIGDLCKKRFGAQALSTGTGTNTGTVAAAQDWDGNMNIMELQARLPGSYEEFMHAAGIDLFVLDLRKGRCGKRLREILNEKRLEGFISLLYIDKSKHVGTLVVPAQGTSGVP

Nearest PDB structures (foldseek):
  4buj-assembly1_A  TM=2.139E-01  e=7.529E+00  Saccharomyces cerevisiae S288C
  7zjw-assembly1_LH  TM=1.368E-01  e=4.285E+00  Oryctolagus cuniculus
  7f5s-assembly1_LE  TM=1.480E-01  e=5.861E+00  Homo sapiens

InterPro domains:
  IPR007815 Erythromycin esterase [PF05139] (1-141)
  IPR052036 Hydrolase/Phosphoribosyltransferase-associated [PTHR31299] (1-137)

Radius of gyration: 16.8 Å; Cα contacts (8 Å, |Δi|>4): 211; chains: 1; bounding box: 39×37×44 Å

Mean predicted aligned error: 6.75 Å

Solvent-accessible surface area (backbone atoms only — not comparable to full-atom values): 9431 Å² total; per-residue (Å²): 111,59,68,59,52,51,53,49,46,67,73,64,36,91,87,60,80,87,82,87,87,71,59,56,85,39,41,34,26,28,89,28,30,49,60,28,73,72,64,75,51,84,31,50,23,37,52,40,37,74,75,46,32,88,78,43,82,49,84,80,86,86,77,57,74,56,70,44,79,25,12,70,49,89,96,45,67,78,39,82,40,75,53,63,80,67,54,91,77,13,54,47,43,61,54,55,73,68,76,58,98,78,84,84,83,60,60,50,90,91,66,39,58,69,69,61,51,54,66,42,57,45,79,28,42,44,78,56,88,52,69,57,59,79,52,59,88,81,28,59,47,43,33,20,66,43,51,31,54,48,81,71,75,135

pLDDT: mean 82.06, std 13.8, range [23.75, 95.56]

Foldseek 3Di:
DLVVVVVVDVVVDDVDDDDDDDACCQQFQLVFWPCCVPPVDDHNNNVCCVPPPPSDFGDHDAEAWDWDFAAADVVGDTDTGTDDHDDPFAPNVVVVVVVDPDDDDPLDVPRDDPVVNVVLQDWTKDFGDDNHDNDSVVRIIIGRVSNRGHSDDD